Protein AF-A0A060ZIM0-F1 (afdb_monomer_lite)

InterPro domains:
  IPR002492 Transposase, Tc1-like [PF01498] (24-63)

pLDDT: mean 74.91, std 18.33, range [34.91, 93.38]

Secondary structure (DSSP, 8-state):
-----------SS---TTS-HHHHHHHHHHHHH-TT--HHHHHHHHHHTT----HHHHGGG--

Radius of gyration: 12.67 Å; chains: 1; bounding box: 32×28×27 Å

Structure (mmCIF, N/CA/C/O backbone):
data_AF-A0A060ZIM0-F1
#
_entry.id   AF-A0A060ZIM0-F1
#
loop_
_atom_site.group_PDB
_atom_site.id
_atom_site.type_symbol
_atom_site.label_atom_id
_atom_site.label_alt_id
_atom_site.label_comp_id
_atom_site.label_asym_id
_atom_site.label_entity_id
_atom_site.label_seq_id
_atom_site.pdbx_PDB_ins_code
_atom_site.Cartn_x
_atom_site.Cartn_y
_atom_site.Cartn_z
_atom_site.occupancy
_atom_site.B_iso_or_equiv
_atom_site.auth_seq_id
_atom_site.auth_comp_id
_atom_site.auth_asym_id
_atom_site.auth_atom_id
_atom_site.pdbx_PDB_model_num
ATOM 1 N N . MET A 1 1 ? 21.186 -20.942 3.576 1.00 41.25 1 MET A N 1
ATOM 2 C CA . MET A 1 1 ? 19.932 -20.153 3.630 1.00 41.25 1 MET A CA 1
ATOM 3 C C . MET A 1 1 ? 19.962 -19.245 2.424 1.00 41.25 1 MET A C 1
ATOM 5 O O . MET A 1 1 ? 20.477 -18.138 2.486 1.00 41.25 1 MET A O 1
ATOM 9 N N . GLU A 1 2 ? 19.599 -1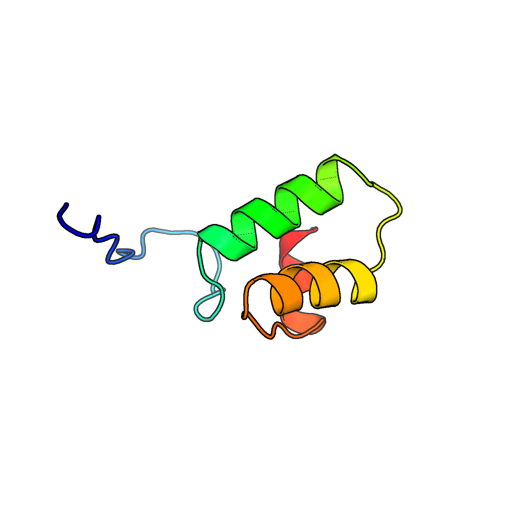9.816 1.286 1.00 34.91 2 GLU A N 1
ATOM 10 C CA . GLU A 1 2 ? 19.950 -19.281 -0.026 1.00 34.91 2 GLU A CA 1
ATOM 11 C C . GLU A 1 2 ? 18.744 -18.500 -0.530 1.00 34.91 2 GLU A C 1
ATOM 13 O O . GLU A 1 2 ? 17.625 -19.016 -0.540 1.00 34.91 2 GLU A O 1
ATOM 18 N N . GLY A 1 3 ? 18.965 -17.214 -0.801 1.00 44.31 3 GLY A N 1
ATOM 19 C CA . GLY A 1 3 ? 17.925 -16.256 -1.138 1.00 44.31 3 GLY A CA 1
ATOM 20 C C . GLY A 1 3 ? 17.104 -16.744 -2.320 1.00 44.31 3 GLY A C 1
ATOM 21 O O . GLY A 1 3 ? 17.632 -16.939 -3.415 1.00 44.31 3 GLY A O 1
ATOM 22 N N . VAL A 1 4 ? 15.808 -16.939 -2.079 1.00 45.00 4 VAL A N 1
ATOM 23 C CA . VAL A 1 4 ? 14.840 -17.274 -3.119 1.00 45.00 4 VAL A CA 1
ATOM 24 C C . VAL A 1 4 ? 14.776 -16.098 -4.084 1.00 45.00 4 VAL A C 1
ATOM 26 O O . VAL A 1 4 ? 14.232 -15.031 -3.803 1.00 45.00 4 VAL A O 1
ATOM 29 N N . SER A 1 5 ? 15.437 -16.333 -5.207 1.00 55.16 5 SER A N 1
ATOM 30 C CA . SER A 1 5 ? 15.326 -15.616 -6.458 1.00 55.16 5 SER A CA 1
ATOM 31 C C . SER A 1 5 ? 13.875 -15.625 -6.921 1.00 55.16 5 SER A C 1
ATOM 33 O O . SER A 1 5 ? 13.291 -16.690 -7.069 1.00 55.16 5 SER A O 1
ATOM 35 N N . ASP A 1 6 ? 13.334 -14.453 -7.236 1.00 46.56 6 ASP A N 1
ATOM 36 C CA . ASP A 1 6 ? 12.237 -14.341 -8.191 1.00 46.56 6 ASP A CA 1
ATOM 37 C C . ASP A 1 6 ? 12.567 -13.207 -9.155 1.00 46.56 6 ASP A C 1
ATOM 39 O O . ASP A 1 6 ? 12.123 -12.060 -9.052 1.00 46.56 6 ASP A O 1
ATOM 43 N N . HIS A 1 7 ? 13.414 -13.563 -10.116 1.00 46.78 7 HIS A N 1
ATOM 44 C CA . HIS A 1 7 ? 13.570 -12.853 -11.371 1.00 46.78 7 HIS A CA 1
ATOM 45 C C . HIS A 1 7 ? 12.209 -12.895 -12.088 1.00 46.78 7 HIS A C 1
ATOM 47 O O . HIS A 1 7 ? 11.877 -13.861 -12.773 1.00 46.78 7 HIS A O 1
ATOM 53 N N . CYS A 1 8 ? 11.383 -11.873 -11.857 1.00 44.81 8 CYS A N 1
ATOM 54 C CA . CYS A 1 8 ? 10.010 -11.790 -12.345 1.00 44.81 8 CYS A CA 1
ATOM 55 C C . CYS A 1 8 ? 9.993 -11.728 -13.885 1.00 44.81 8 CYS A C 1
ATOM 57 O O . CYS A 1 8 ? 10.150 -10.665 -14.489 1.00 44.81 8 CYS A O 1
ATOM 59 N N . LYS A 1 9 ? 9.848 -12.888 -14.537 1.00 42.38 9 LYS A N 1
ATOM 60 C CA . LYS A 1 9 ? 9.678 -13.004 -15.989 1.00 42.38 9 LYS A CA 1
ATOM 61 C C . LYS A 1 9 ? 8.260 -12.562 -16.349 1.00 42.38 9 LYS A C 1
ATOM 63 O O . LYS A 1 9 ? 7.275 -13.214 -16.019 1.00 42.38 9 LYS A O 1
ATOM 68 N N . SER A 1 10 ? 8.194 -11.414 -17.014 1.00 43.16 10 SER A N 1
ATOM 69 C CA . SER A 1 10 ? 6.981 -10.751 -17.480 1.00 43.16 10 SER A CA 1
ATOM 70 C C . SER A 1 10 ? 6.182 -11.648 -18.432 1.00 43.16 10 SER A C 1
ATOM 72 O O . SER A 1 10 ? 6.559 -11.837 -19.587 1.00 43.16 10 SER A O 1
ATOM 74 N N . THR A 1 11 ? 5.060 -12.186 -17.954 1.00 40.22 11 THR A N 1
ATOM 75 C CA . THR A 1 11 ? 3.983 -12.694 -18.807 1.00 40.22 11 THR A CA 1
ATOM 76 C C . THR A 1 11 ? 2.695 -11.953 -18.439 1.00 40.22 11 THR A C 1
ATOM 78 O O . THR A 1 11 ? 2.175 -12.066 -17.338 1.00 40.22 11 THR A O 1
ATOM 81 N N . LYS A 1 12 ? 2.253 -11.104 -19.375 1.00 54.38 12 LYS A N 1
ATOM 82 C CA . LYS A 1 12 ? 0.876 -10.638 -19.601 1.00 54.38 12 LYS A CA 1
ATOM 83 C C . LYS A 1 12 ? 0.044 -10.252 -18.358 1.00 54.38 12 LYS A C 1
ATOM 85 O O . LYS A 1 12 ? -0.812 -11.024 -17.966 1.00 54.38 12 LYS A O 1
ATOM 90 N N . THR A 1 13 ? 0.218 -9.019 -17.856 1.00 40.62 13 THR A N 1
ATOM 91 C CA . THR A 1 13 ? -0.836 -8.107 -17.326 1.00 40.62 13 THR A CA 1
ATOM 92 C C . THR A 1 13 ? -0.193 -6.881 -16.653 1.00 40.62 13 THR A C 1
ATOM 94 O O . THR A 1 13 ? 0.541 -7.042 -15.686 1.00 40.62 13 THR A O 1
ATOM 97 N N . TRP A 1 14 ? -0.510 -5.684 -17.165 1.00 44.16 14 TRP A N 1
ATOM 98 C CA . TRP A 1 14 ? -0.298 -4.328 -16.611 1.00 44.16 14 TRP A CA 1
ATOM 99 C C . TRP A 1 14 ? 1.144 -3.850 -16.290 1.00 44.16 14 TRP A C 1
ATOM 101 O O . TRP A 1 14 ? 1.870 -4.471 -15.512 1.00 44.16 14 TRP A O 1
ATOM 111 N N . PRO A 1 15 ? 1.578 -2.686 -16.824 1.00 53.19 15 PRO A N 1
ATOM 112 C CA 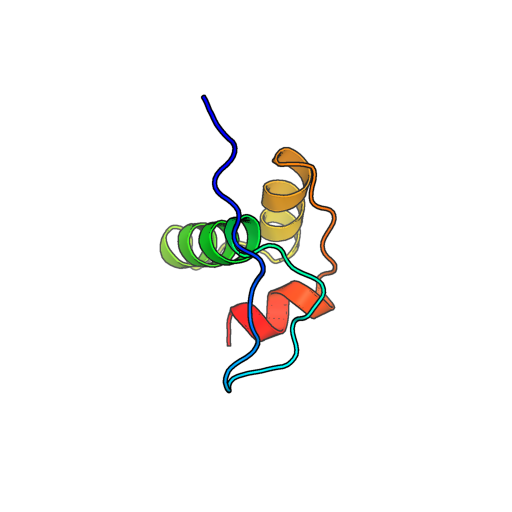. PRO A 1 15 ? 2.909 -2.145 -16.580 1.00 53.19 15 PRO A CA 1
ATOM 113 C C . PRO A 1 15 ? 2.949 -1.451 -15.212 1.00 53.19 15 PRO A C 1
ATOM 115 O O . PRO A 1 15 ? 2.642 -0.275 -15.068 1.00 53.19 15 PRO A O 1
ATOM 118 N N . SER A 1 16 ? 3.349 -2.188 -14.182 1.00 51.16 16 SER A N 1
ATOM 119 C CA . SER A 1 16 ? 3.737 -1.646 -12.874 1.00 51.16 16 SER A CA 1
ATOM 120 C C . SER A 1 16 ? 5.138 -2.168 -12.554 1.00 51.16 16 SER A C 1
ATOM 122 O O . SER A 1 16 ? 5.370 -2.951 -11.635 1.00 51.16 16 SER A O 1
ATOM 124 N N . SER A 1 17 ? 6.095 -1.796 -13.399 1.00 56.16 17 SER A N 1
ATOM 125 C CA . SER A 1 17 ? 7.481 -2.279 -13.386 1.00 56.16 17 SER A CA 1
ATOM 126 C C . SER A 1 17 ? 8.362 -1.632 -12.305 1.00 56.16 17 SER A C 1
ATOM 128 O O . SER A 1 17 ? 9.582 -1.734 -12.370 1.00 56.16 17 SER A O 1
ATOM 130 N N . LYS A 1 18 ? 7.774 -0.982 -11.289 1.00 67.75 18 LYS A N 1
ATOM 131 C CA . LYS A 1 18 ? 8.522 -0.289 -10.221 1.00 67.75 18 LYS A CA 1
ATOM 132 C C . LYS A 1 18 ? 8.090 -0.647 -8.796 1.00 67.75 18 LYS A C 1
ATOM 134 O O . LYS A 1 18 ? 8.536 -0.010 -7.851 1.00 67.75 18 LYS A O 1
ATOM 139 N N . LEU A 1 19 ? 7.216 -1.639 -8.636 1.00 76.44 19 LEU A N 1
ATOM 140 C CA . LEU A 1 19 ? 6.719 -2.075 -7.333 1.00 76.44 19 LEU A CA 1
ATOM 141 C C . LEU A 1 19 ? 7.083 -3.534 -7.094 1.00 76.44 19 LEU A C 1
ATOM 143 O O . LEU A 1 19 ? 6.760 -4.399 -7.911 1.00 76.44 19 LEU A O 1
ATOM 147 N N . SER A 1 20 ? 7.735 -3.802 -5.963 1.00 80.94 20 SER A N 1
ATOM 148 C CA . SER A 1 20 ? 8.069 -5.164 -5.562 1.00 80.94 20 SER A CA 1
ATOM 149 C C . SER A 1 20 ? 6.789 -5.993 -5.382 1.00 80.94 20 SER A C 1
ATOM 151 O O . SER A 1 20 ? 5.745 -5.496 -4.941 1.00 80.94 20 SER A O 1
ATOM 153 N N . ALA A 1 21 ? 6.846 -7.287 -5.712 1.00 82.94 21 ALA A N 1
ATOM 154 C CA . ALA A 1 21 ? 5.710 -8.191 -5.511 1.00 82.94 21 ALA A CA 1
ATOM 155 C C . ALA A 1 21 ? 5.307 -8.277 -4.027 1.00 82.94 21 ALA A C 1
ATOM 157 O O . ALA A 1 21 ? 4.132 -8.446 -3.698 1.00 82.94 21 ALA A O 1
ATOM 158 N N . HIS A 1 22 ? 6.281 -8.132 -3.123 1.00 84.81 22 HIS A N 1
ATOM 159 C CA . HIS A 1 22 ? 6.051 -8.035 -1.686 1.00 84.81 22 HIS A CA 1
ATOM 160 C C . HIS A 1 22 ? 5.162 -6.834 -1.338 1.00 84.81 22 HIS A C 1
ATOM 162 O O . HIS A 1 22 ? 4.112 -7.006 -0.714 1.00 84.81 22 HIS A O 1
ATOM 168 N N . THR A 1 23 ? 5.521 -5.647 -1.822 1.00 85.56 23 THR A N 1
ATOM 169 C CA . THR A 1 23 ? 4.798 -4.406 -1.524 1.00 85.56 23 THR A CA 1
ATOM 170 C C . THR A 1 23 ? 3.433 -4.365 -2.185 1.00 85.56 23 THR A C 1
ATOM 172 O O . THR A 1 23 ? 2.460 -3.978 -1.542 1.00 85.56 23 THR A O 1
ATOM 175 N N . ARG A 1 24 ? 3.298 -4.901 -3.402 1.00 86.25 24 ARG A N 1
ATOM 176 C CA . ARG A 1 24 ? 1.984 -5.091 -4.034 1.00 86.25 24 ARG A CA 1
ATOM 177 C C . ARG A 1 24 ? 1.061 -5.968 -3.183 1.00 86.25 24 ARG A C 1
ATOM 179 O O . ARG A 1 24 ? -0.074 -5.585 -2.920 1.00 86.25 24 ARG A O 1
ATOM 186 N N . ARG A 1 25 ? 1.544 -7.122 -2.703 1.00 88.06 25 ARG A N 1
ATOM 187 C CA . ARG A 1 25 ? 0.753 -8.016 -1.835 1.00 88.06 25 ARG A CA 1
ATOM 188 C C . ARG A 1 25 ? 0.376 -7.353 -0.512 1.00 88.06 25 ARG A C 1
ATOM 190 O O . ARG A 1 25 ? -0.732 -7.575 -0.033 1.00 88.06 25 ARG A O 1
ATOM 197 N N . ARG A 1 26 ? 1.267 -6.553 0.083 1.00 88.00 26 ARG A N 1
ATOM 198 C CA . ARG A 1 26 ? 0.950 -5.809 1.311 1.00 88.00 26 ARG A CA 1
ATOM 199 C C . ARG A 1 26 ? -0.132 -4.759 1.068 1.00 88.00 26 ARG A C 1
ATOM 201 O O . ARG A 1 26 ? -1.114 -4.780 1.798 1.00 88.00 26 ARG A O 1
ATOM 208 N N . LEU A 1 27 ? -0.009 -3.942 0.020 1.00 89.12 27 LEU A N 1
ATOM 209 C CA . LEU A 1 27 ? -1.014 -2.936 -0.348 1.00 89.12 27 LEU A CA 1
ATOM 210 C C . LEU A 1 27 ? -2.408 -3.555 -0.523 1.00 89.12 27 LEU A C 1
ATOM 212 O O . LEU A 1 27 ? -3.373 -3.060 0.050 1.00 89.12 27 LEU A O 1
ATOM 216 N N . ILE A 1 28 ? -2.500 -4.679 -1.241 1.00 89.38 28 ILE A N 1
ATOM 217 C CA . ILE A 1 28 ? -3.766 -5.400 -1.441 1.00 89.38 28 ILE A CA 1
ATOM 218 C C . ILE A 1 28 ? -4.338 -5.893 -0.105 1.00 89.38 28 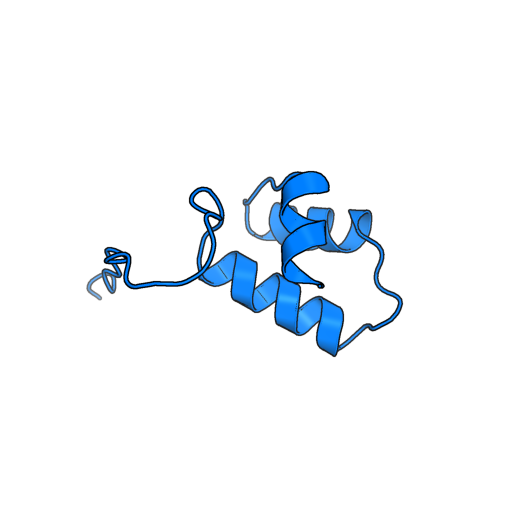ILE A C 1
ATOM 220 O O . ILE A 1 28 ? -5.529 -5.737 0.147 1.00 89.38 28 ILE A O 1
ATOM 224 N N . ARG A 1 29 ? -3.507 -6.467 0.779 1.00 91.56 29 ARG A N 1
ATOM 225 C CA . ARG A 1 29 ? -3.963 -6.922 2.104 1.00 91.56 29 ARG A CA 1
ATOM 226 C C . ARG A 1 29 ? -4.430 -5.771 2.986 1.00 91.56 29 ARG A C 1
ATOM 228 O O . ARG A 1 29 ? -5.435 -5.925 3.673 1.00 91.56 29 ARG A O 1
ATOM 235 N N . ASP A 1 30 ? -3.707 -4.658 2.991 1.00 90.75 30 ASP A N 1
ATOM 236 C CA . ASP A 1 30 ? -4.034 -3.502 3.822 1.00 90.75 30 ASP A CA 1
ATOM 237 C C . ASP A 1 30 ? -5.346 -2.862 3.355 1.00 90.75 30 ASP A C 1
ATOM 239 O O . ASP A 1 30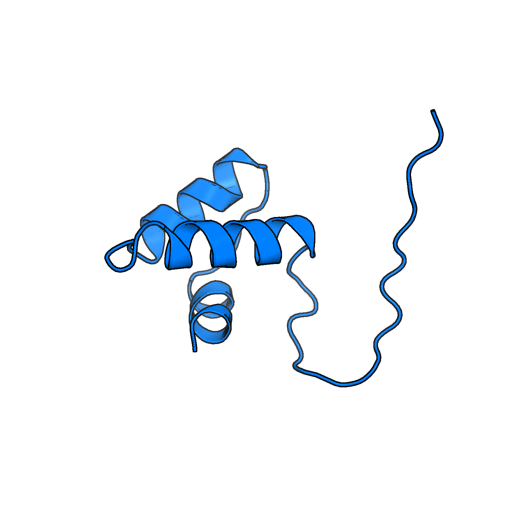 ? -6.219 -2.609 4.183 1.00 90.75 30 ASP A O 1
ATOM 243 N N . ALA A 1 31 ? -5.539 -2.716 2.041 1.00 89.62 31 ALA A N 1
ATOM 244 C CA . ALA A 1 31 ? -6.792 -2.238 1.459 1.00 89.62 31 ALA A CA 1
ATOM 245 C C . ALA A 1 31 ? -7.966 -3.203 1.691 1.00 89.62 31 ALA A C 1
ATOM 247 O O . ALA A 1 31 ? -9.058 -2.767 2.046 1.00 89.62 31 ALA A O 1
ATOM 248 N N . ALA A 1 32 ? -7.743 -4.516 1.572 1.00 90.12 32 ALA A N 1
ATOM 249 C CA . ALA A 1 32 ? -8.779 -5.517 1.833 1.00 90.12 32 ALA A CA 1
ATOM 250 C C . ALA A 1 32 ? -9.196 -5.568 3.313 1.00 90.12 32 ALA A C 1
ATOM 252 O O . ALA A 1 32 ? -10.368 -5.764 3.621 1.00 90.12 32 ALA A O 1
ATOM 253 N N . LYS A 1 33 ? -8.250 -5.390 4.246 1.00 93.38 33 LYS A N 1
ATOM 254 C CA . LYS A 1 33 ? -8.534 -5.366 5.691 1.00 93.38 33 LYS A CA 1
ATOM 255 C C . LYS A 1 33 ? -9.160 -4.053 6.153 1.00 93.38 33 LYS A C 1
ATOM 257 O O . LYS A 1 33 ? -9.907 -4.047 7.127 1.00 93.38 33 LYS A O 1
ATOM 262 N N . ARG A 1 34 ? -8.805 -2.940 5.512 1.00 92.06 34 ARG A N 1
ATOM 263 C CA . ARG A 1 34 ? -9.217 -1.585 5.890 1.00 92.06 34 ARG A CA 1
ATOM 264 C C . ARG A 1 34 ? -9.794 -0.887 4.653 1.00 92.06 34 ARG A C 1
ATOM 266 O O . ARG A 1 34 ? -9.084 -0.112 4.023 1.00 92.06 34 ARG A O 1
ATOM 273 N N . PRO A 1 35 ? -11.078 -1.095 4.316 1.00 85.69 35 PRO A N 1
ATOM 274 C CA . PRO A 1 35 ? -11.678 -0.521 3.106 1.00 85.69 35 PRO A CA 1
ATOM 275 C C . PRO A 1 35 ? -11.732 1.018 3.107 1.00 85.69 35 PRO A C 1
ATOM 277 O O . PRO A 1 35 ? -11.881 1.626 2.055 1.00 85.69 35 PRO A O 1
ATOM 280 N N . MET A 1 36 ? -11.584 1.653 4.275 1.00 93.19 36 MET A N 1
ATOM 281 C CA . MET A 1 36 ? -11.496 3.112 4.425 1.00 93.19 36 MET A CA 1
ATOM 282 C C . MET A 1 36 ? -10.053 3.636 4.513 1.00 93.19 36 MET A C 1
ATOM 284 O O . MET A 1 36 ? -9.850 4.798 4.861 1.00 93.19 36 MET A O 1
ATOM 288 N N . ILE A 1 37 ? -9.042 2.793 4.271 1.00 90.88 37 ILE A N 1
ATOM 289 C CA . ILE A 1 37 ? -7.643 3.222 4.329 1.00 90.88 37 ILE A CA 1
ATOM 290 C C . ILE A 1 37 ? -7.369 4.283 3.265 1.00 90.88 37 ILE A C 1
ATOM 292 O O . ILE A 1 37 ? -7.774 4.167 2.108 1.00 90.88 37 ILE A O 1
ATOM 296 N N . THR A 1 38 ? -6.663 5.332 3.660 1.00 91.31 38 THR A N 1
ATOM 297 C CA . THR A 1 38 ? -6.287 6.402 2.740 1.00 91.31 38 THR A CA 1
ATOM 298 C C . THR A 1 38 ? -5.034 6.034 1.944 1.00 91.31 38 THR A C 1
ATOM 300 O O . THR A 1 38 ? -4.203 5.224 2.362 1.00 91.31 38 THR A O 1
ATOM 303 N N . LEU A 1 39 ? -4.851 6.689 0.796 1.00 89.12 39 LEU A N 1
ATOM 304 C CA . LEU A 1 39 ? -3.637 6.560 -0.017 1.00 89.12 39 LEU A CA 1
ATOM 305 C C . LEU A 1 39 ? -2.357 6.918 0.763 1.00 89.12 39 LEU A C 1
ATOM 307 O O . LEU A 1 39 ? -1.322 6.293 0.544 1.00 89.12 39 LEU A O 1
ATOM 311 N N . ASP A 1 40 ? -2.423 7.879 1.689 1.00 90.31 40 ASP A N 1
ATOM 312 C CA . ASP A 1 40 ? -1.268 8.277 2.509 1.00 90.31 40 ASP A CA 1
ATOM 313 C C . ASP A 1 40 ? -0.900 7.224 3.544 1.00 90.31 40 ASP A C 1
ATOM 315 O O . ASP A 1 40 ? 0.278 6.973 3.786 1.00 90.31 40 ASP A O 1
ATOM 319 N N . GLU A 1 41 ? -1.899 6.587 4.149 1.00 90.75 41 GLU A N 1
ATOM 320 C CA . GLU A 1 41 ? -1.671 5.483 5.077 1.00 90.75 41 GLU A CA 1
ATOM 321 C C . GLU A 1 41 ? -1.080 4.269 4.362 1.00 90.75 41 GLU A C 1
ATOM 323 O O . GLU A 1 41 ? -0.164 3.639 4.888 1.00 90.75 41 GLU A O 1
ATOM 328 N N . LEU A 1 42 ? -1.539 3.975 3.143 1.00 89.94 42 LEU A N 1
ATOM 329 C CA . LEU A 1 42 ? -0.938 2.940 2.302 1.00 89.94 42 LEU A CA 1
ATOM 330 C C . LEU A 1 42 ? 0.515 3.275 1.951 1.00 89.94 42 LEU A C 1
ATOM 332 O O . LEU A 1 42 ? 1.383 2.416 2.069 1.00 89.94 42 LEU A O 1
ATOM 336 N N . GLN A 1 43 ? 0.805 4.524 1.587 1.00 89.44 43 GLN A N 1
ATOM 337 C CA . GLN A 1 43 ? 2.169 4.972 1.301 1.00 89.44 43 GLN A CA 1
ATOM 338 C C . GLN A 1 43 ? 3.083 4.911 2.537 1.00 89.44 43 GLN A C 1
ATOM 340 O O . GLN A 1 43 ? 4.251 4.543 2.428 1.00 89.44 43 GLN A O 1
ATOM 345 N N . ARG A 1 44 ? 2.569 5.232 3.730 1.00 89.88 44 ARG A N 1
ATOM 346 C CA . ARG A 1 44 ? 3.311 5.062 4.991 1.00 89.88 44 ARG A CA 1
ATOM 347 C C . ARG A 1 44 ? 3.584 3.588 5.290 1.00 89.88 44 ARG A C 1
ATOM 349 O O . ARG A 1 44 ? 4.711 3.252 5.632 1.00 89.88 44 ARG A O 1
ATOM 356 N N . SER A 1 45 ? 2.601 2.712 5.077 1.00 86.12 45 SER A N 1
ATOM 357 C CA . SER A 1 45 ? 2.757 1.258 5.224 1.00 86.12 45 SER A CA 1
ATOM 358 C C . SER A 1 45 ? 3.872 0.707 4.323 1.00 86.12 45 SER A C 1
ATOM 360 O O . SER A 1 45 ? 4.659 -0.138 4.749 1.00 86.12 45 SER A O 1
ATOM 362 N N . THR A 1 46 ? 4.029 1.204 3.093 1.00 85.88 46 THR A N 1
ATOM 363 C CA . THR A 1 46 ? 5.157 0.768 2.251 1.00 85.88 46 THR A CA 1
ATOM 364 C C . THR A 1 46 ? 6.490 1.352 2.720 1.00 85.88 46 THR A C 1
ATOM 366 O O . THR A 1 46 ? 7.495 0.642 2.703 1.00 85.88 46 THR A O 1
ATOM 369 N N . ALA A 1 47 ? 6.499 2.600 3.201 1.00 85.44 47 ALA A N 1
ATOM 370 C CA . ALA A 1 47 ? 7.699 3.251 3.724 1.00 85.44 47 ALA A CA 1
ATOM 371 C C . ALA A 1 47 ? 8.246 2.556 4.985 1.00 85.44 47 ALA A C 1
ATOM 373 O O . ALA A 1 47 ? 9.460 2.465 5.144 1.00 85.44 47 ALA A O 1
ATOM 374 N N . GLU A 1 48 ? 7.384 1.983 5.834 1.00 83.81 48 GLU A N 1
ATOM 375 C CA . GLU A 1 48 ? 7.791 1.128 6.968 1.00 83.81 48 GLU A CA 1
ATOM 376 C C . GLU A 1 48 ? 8.603 -0.103 6.534 1.00 83.81 48 GLU A C 1
ATOM 378 O O . GLU A 1 48 ? 9.414 -0.616 7.297 1.00 83.81 48 GLU A O 1
ATOM 383 N N . VAL A 1 49 ? 8.382 -0.591 5.312 1.00 78.12 49 VAL A N 1
ATOM 384 C CA . VAL A 1 49 ? 9.097 -1.739 4.722 1.00 78.12 49 VAL A CA 1
ATOM 385 C C . VAL A 1 49 ? 10.315 -1.286 3.908 1.00 78.12 49 VAL A C 1
ATOM 387 O O . VAL A 1 49 ? 11.048 -2.115 3.376 1.00 78.12 49 VAL A O 1
ATOM 390 N N . GLY A 1 50 ? 10.569 0.024 3.845 1.00 82.69 50 GLY A N 1
ATOM 391 C CA . GLY A 1 50 ? 11.667 0.615 3.083 1.00 82.69 50 GLY A CA 1
ATOM 392 C C . GLY A 1 50 ? 11.333 0.895 1.617 1.00 82.69 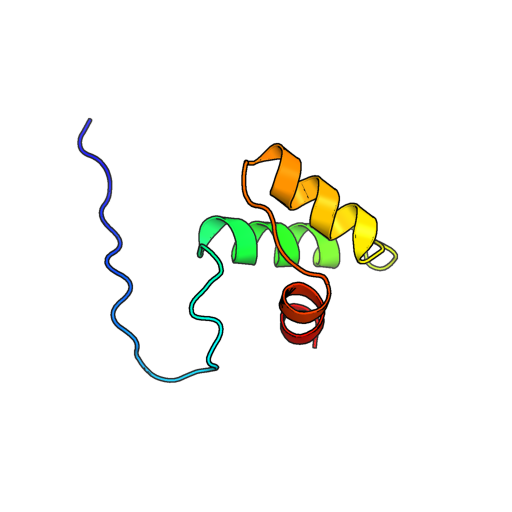50 GLY A C 1
ATOM 393 O O . GLY A 1 50 ? 12.212 1.319 0.872 1.00 82.69 50 GLY A O 1
ATOM 394 N N . ASP A 1 51 ? 10.074 0.712 1.205 1.00 81.62 51 ASP A N 1
ATOM 395 C CA . ASP A 1 51 ? 9.622 0.994 -0.156 1.00 81.62 51 ASP A CA 1
ATOM 396 C C . ASP A 1 51 ? 8.890 2.343 -0.212 1.00 81.62 51 ASP A C 1
ATOM 398 O O . ASP A 1 51 ? 7.758 2.500 0.254 1.00 81.62 51 ASP A O 1
ATOM 402 N N . THR A 1 52 ? 9.515 3.331 -0.850 1.00 82.81 52 THR A N 1
ATOM 403 C CA . THR 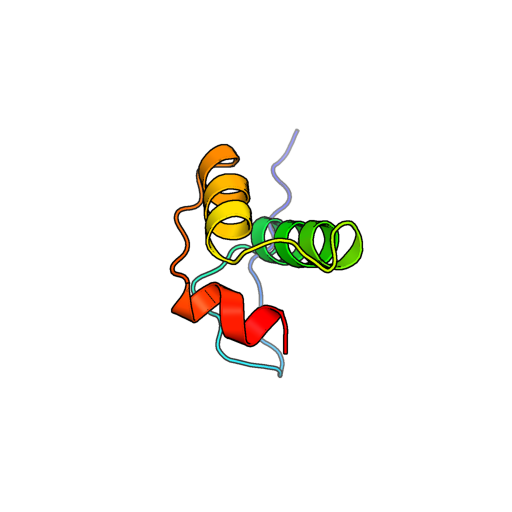A 1 52 ? 8.859 4.606 -1.164 1.00 82.81 52 THR A CA 1
ATOM 404 C C . THR A 1 52 ? 8.063 4.462 -2.455 1.00 82.81 52 THR A C 1
ATOM 406 O O . THR A 1 52 ? 8.628 4.302 -3.537 1.00 82.81 52 THR A O 1
ATOM 409 N N . VAL A 1 53 ? 6.738 4.539 -2.354 1.00 82.38 53 VAL A N 1
ATOM 410 C CA . VAL A 1 53 ? 5.825 4.425 -3.498 1.00 82.38 53 VAL A CA 1
ATOM 411 C C . VAL A 1 53 ? 5.060 5.732 -3.681 1.00 82.38 53 VAL A C 1
ATOM 413 O O . VAL A 1 53 ? 4.720 6.405 -2.712 1.00 82.38 53 VAL A O 1
ATOM 416 N N . HIS A 1 54 ? 4.771 6.108 -4.924 1.00 86.25 54 HIS A N 1
ATOM 417 C CA . HIS A 1 54 ? 3.960 7.291 -5.196 1.00 86.25 54 HIS A CA 1
ATOM 418 C C . HIS A 1 54 ? 2.468 6.952 -5.156 1.00 86.25 54 HIS A C 1
ATOM 420 O O . HIS A 1 54 ? 2.056 5.861 -5.555 1.00 86.25 54 HIS A O 1
ATOM 426 N N . ARG A 1 55 ? 1.636 7.926 -4.764 1.00 84.44 55 ARG A N 1
ATOM 427 C CA . ARG A 1 55 ? 0.165 7.828 -4.832 1.00 84.44 55 ARG A CA 1
ATOM 428 C C . ARG A 1 55 ? -0.340 7.387 -6.212 1.00 84.44 55 ARG A C 1
ATOM 430 O O . ARG A 1 55 ? -1.234 6.550 -6.297 1.00 84.44 55 ARG A O 1
ATOM 437 N N . THR A 1 56 ? 0.271 7.898 -7.283 1.00 84.12 56 THR A N 1
ATOM 438 C CA . THR A 1 56 ? -0.032 7.528 -8.679 1.00 84.12 56 THR A CA 1
ATOM 439 C C . THR A 1 56 ? 0.277 6.066 -8.998 1.00 84.12 56 THR A C 1
ATOM 441 O O . THR A 1 56 ? -0.296 5.517 -9.931 1.00 84.12 56 THR A O 1
ATOM 444 N N . THR A 1 57 ? 1.143 5.420 -8.217 1.00 81.88 57 THR A N 1
ATOM 445 C CA . THR A 1 57 ? 1.454 3.992 -8.327 1.00 81.88 57 THR A CA 1
ATOM 446 C C . THR A 1 57 ? 0.493 3.131 -7.502 1.00 81.88 57 THR A C 1
ATOM 448 O O . THR A 1 57 ? 0.203 2.008 -7.902 1.00 81.88 57 THR A O 1
ATOM 451 N N . ILE A 1 58 ? -0.006 3.634 -6.365 1.00 85.31 58 ILE A N 1
ATOM 452 C CA . ILE A 1 58 ? -0.959 2.907 -5.507 1.00 85.31 58 ILE A CA 1
ATOM 453 C C . ILE A 1 58 ? -2.361 2.899 -6.123 1.00 85.31 58 ILE A C 1
ATOM 455 O O . ILE A 1 58 ? -3.002 1.854 -6.138 1.00 85.31 58 ILE A O 1
ATOM 459 N N . SER A 1 59 ? -2.844 4.035 -6.636 1.00 84.19 59 SER A N 1
ATOM 460 C CA . SER A 1 59 ? -4.223 4.156 -7.135 1.00 84.19 59 SER A CA 1
ATOM 461 C C . SER A 1 59 ? -4.599 3.075 -8.168 1.00 84.19 59 SER A C 1
ATOM 463 O O . SER A 1 59 ? -5.621 2.426 -7.960 1.00 84.19 59 SER A O 1
ATOM 465 N N . PRO A 1 60 ? -3.775 2.767 -9.192 1.00 82.88 60 PRO A N 1
ATOM 466 C CA . PRO A 1 60 ? -4.078 1.704 -10.156 1.00 82.88 60 PRO A CA 1
ATOM 467 C C . PRO A 1 60 ? -4.071 0.278 -9.589 1.00 82.88 60 PRO A C 1
ATOM 469 O O . PRO A 1 60 ? -4.472 -0.640 -10.287 1.00 82.88 60 PRO A O 1
ATOM 472 N N . ILE A 1 61 ? -3.555 0.057 -8.375 1.00 80.06 61 ILE A N 1
ATOM 473 C CA . ILE A 1 61 ? -3.523 -1.269 -7.727 1.00 80.06 61 ILE A CA 1
ATOM 474 C C . ILE A 1 61 ? -4.838 -1.555 -6.996 1.00 80.06 61 ILE A C 1
ATOM 476 O O . ILE A 1 61 ? -5.142 -2.712 -6.714 1.00 80.06 61 ILE A O 1
ATOM 480 N N . LEU A 1 62 ? -5.588 -0.503 -6.660 1.00 77.62 62 LEU A N 1
ATOM 481 C CA . LEU A 1 62 ? -6.850 -0.586 -5.926 1.00 77.62 62 LEU A CA 1
ATOM 482 C C . LEU A 1 62 ? -8.087 -0.568 -6.837 1.00 77.62 62 LEU A C 1
ATOM 484 O O . LEU A 1 62 ? -9.193 -0.746 -6.333 1.00 77.62 62 LEU A O 1
ATOM 488 N N . HIS A 1 63 ? -7.898 -0.331 -8.137 1.00 72.00 63 HIS A N 1
ATOM 489 C CA . HIS A 1 63 ? -8.924 -0.431 -9.177 1.00 72.00 63 HIS A CA 1
ATOM 490 C C . HIS A 1 63 ? -8.859 -1.796 -9.861 1.00 72.00 63 HIS A C 1
ATOM 492 O O . HIS A 1 63 ? -9.946 -2.321 -10.187 1.00 72.00 63 HIS A O 1
#

Organism: Oncorhynchus mykiss (NCBI:txid8022)

Sequence (63 aa):
MEGVSDHCKSTKTWPSSKLSAHTRRRLIRDAAKRPMITLDELQRSTAEVGDTVHRTTISPILH

Foldseek 3Di:
DDDDDDPPDDDDDDPLVQDDPVLLVVLVVVCVVCVPDDLVNSQVVCVVVVDRDDSVSSVVSND